Protein AF-A0A3M8EK08-F1 (afdb_monomer_lite)

pLDDT: mean 81.09, std 12.99, range [33.03, 94.75]

Radius of gyration: 12.49 Å; chains: 1; bounding box: 32×17×33 Å

Foldseek 3Di:
DPPVVVVVVVVVVVVVPDPPPKAWPDKDWDDDDQKIKMWTWIDDPNDIDIDMDIDRRDDD

Sequence (60 aa):
MKEKERQDRFFDRAQATLPRGAVLISACGVFNRGNSRASFTYRHCGRVFTTTLQTEGGAV

Structure (mmCIF, N/CA/C/O backbone):
data_AF-A0A3M8EK08-F1
#
_entry.id   AF-A0A3M8EK08-F1
#
loop_
_atom_site.group_PDB
_atom_site.id
_atom_site.type_symbol
_atom_site.label_atom_id
_atom_site.label_alt_id
_atom_site.label_comp_id
_atom_site.label_asym_id
_atom_site.label_entity_id
_atom_site.label_seq_id
_atom_site.pdbx_PDB_ins_code
_atom_site.Cartn_x
_atom_site.Cartn_y
_atom_site.Cartn_z
_atom_site.occupancy
_atom_site.B_iso_or_equiv
_atom_site.auth_seq_id
_atom_site.auth_comp_id
_atom_site.auth_asym_id
_atom_site.auth_atom_id
_atom_site.pdbx_PDB_model_num
ATOM 1 N N . MET A 1 1 ? 19.379 0.868 -11.683 1.00 59.62 1 MET A N 1
ATOM 2 C CA . MET A 1 1 ? 18.438 0.648 -10.564 1.00 59.62 1 MET A CA 1
ATOM 3 C C . MET A 1 1 ? 17.908 -0.766 -10.693 1.00 59.62 1 MET A C 1
ATOM 5 O O . MET A 1 1 ? 17.444 -1.113 -11.775 1.00 59.62 1 MET A O 1
ATOM 9 N N . LYS A 1 2 ? 18.069 -1.600 -9.663 1.00 77.25 2 LYS A N 1
ATOM 10 C CA . LYS A 1 2 ? 17.560 -2.978 -9.679 1.00 77.25 2 LYS A CA 1
ATOM 11 C C . LYS A 1 2 ? 16.032 -2.934 -9.571 1.00 77.25 2 LYS A C 1
ATOM 13 O O . LYS A 1 2 ? 15.493 -2.058 -8.904 1.00 77.25 2 LYS A O 1
ATOM 18 N N . GLU A 1 3 ? 15.331 -3.855 -10.227 1.00 71.19 3 GLU A N 1
ATOM 19 C CA . GLU A 1 3 ? 13.859 -3.864 -10.299 1.00 71.19 3 GLU A CA 1
ATOM 20 C C . GLU A 1 3 ? 13.190 -3.778 -8.917 1.00 71.19 3 GLU A C 1
ATOM 22 O O . GLU A 1 3 ? 12.243 -3.016 -8.737 1.00 71.19 3 GLU A O 1
ATOM 27 N N . LYS A 1 4 ? 13.774 -4.451 -7.920 1.00 77.12 4 LYS A N 1
ATOM 28 C CA . LYS A 1 4 ? 13.357 -4.400 -6.514 1.00 77.12 4 LYS A CA 1
ATOM 29 C C . LYS A 1 4 ? 13.324 -2.978 -5.939 1.00 77.12 4 LYS A C 1
ATOM 31 O O . LYS A 1 4 ? 12.318 -2.578 -5.373 1.00 77.12 4 LYS A O 1
ATOM 36 N N . GLU A 1 5 ? 14.362 -2.173 -6.169 1.00 81.56 5 GLU A N 1
ATOM 37 C CA . GLU A 1 5 ? 14.417 -0.791 -5.661 1.00 81.56 5 GLU A CA 1
ATOM 38 C C . GLU A 1 5 ? 13.317 0.094 -6.266 1.00 81.56 5 GLU A C 1
ATOM 40 O O . GLU A 1 5 ? 12.841 1.036 -5.633 1.00 81.56 5 GLU A O 1
ATOM 45 N N . ARG A 1 6 ? 12.909 -0.191 -7.510 1.00 76.31 6 ARG A N 1
ATOM 46 C CA . ARG A 1 6 ? 11.812 0.522 -8.173 1.00 76.31 6 ARG A CA 1
ATOM 47 C C . ARG A 1 6 ? 10.461 0.146 -7.565 1.00 76.31 6 ARG A C 1
ATOM 49 O O . ARG A 1 6 ? 9.611 1.024 -7.429 1.00 76.31 6 ARG A O 1
ATOM 56 N N . GLN A 1 7 ? 10.271 -1.126 -7.217 1.00 78.75 7 GLN A N 1
ATOM 57 C CA . GLN A 1 7 ? 9.062 -1.603 -6.543 1.00 78.75 7 GLN A CA 1
ATOM 58 C C . GLN A 1 7 ? 8.963 -1.020 -5.130 1.00 78.75 7 GLN A C 1
ATOM 60 O O . GLN A 1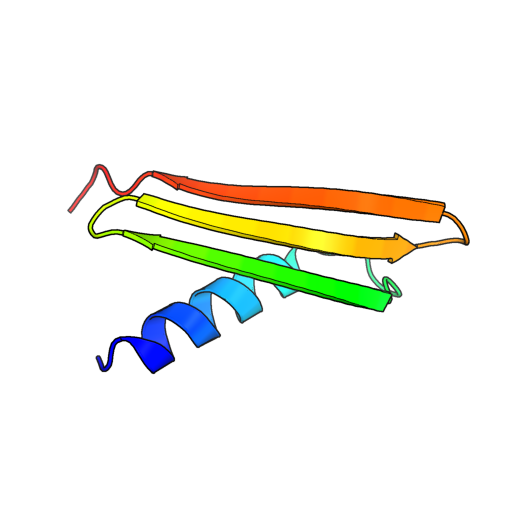 7 ? 7.939 -0.424 -4.805 1.00 78.75 7 GLN A O 1
ATOM 65 N N . ASP A 1 8 ? 10.044 -1.085 -4.347 1.00 83.50 8 ASP A N 1
ATOM 66 C CA . ASP A 1 8 ? 10.098 -0.551 -2.979 1.00 83.50 8 ASP A CA 1
ATOM 67 C C . ASP A 1 8 ? 9.727 0.942 -2.960 1.00 83.50 8 ASP A C 1
ATOM 69 O O . ASP A 1 8 ? 8.797 1.351 -2.269 1.00 83.50 8 ASP A O 1
ATOM 73 N N . ARG A 1 9 ? 10.334 1.753 -3.841 1.00 81.56 9 ARG A N 1
ATOM 74 C CA . ARG A 1 9 ? 9.996 3.185 -3.965 1.00 81.56 9 ARG A CA 1
ATOM 75 C C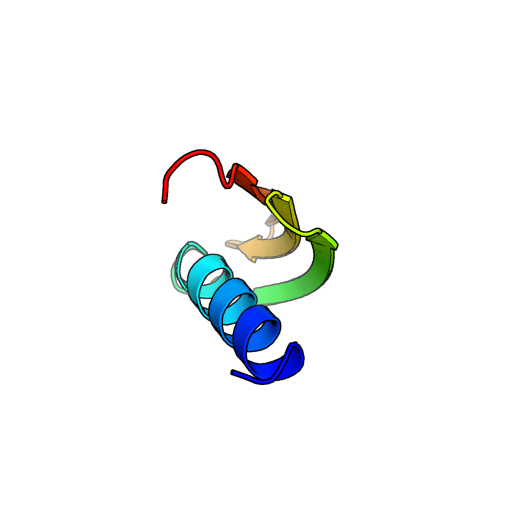 . ARG A 1 9 ? 8.544 3.444 -4.362 1.00 81.56 9 ARG A C 1
ATOM 77 O O . ARG A 1 9 ? 7.992 4.491 -4.023 1.00 81.56 9 ARG A O 1
ATOM 84 N N . PHE A 1 10 ? 7.944 2.558 -5.150 1.00 81.81 10 PHE A N 1
ATOM 85 C CA . PHE A 1 10 ? 6.553 2.704 -5.564 1.00 81.81 10 PHE A CA 1
ATOM 86 C C . PHE A 1 10 ? 5.602 2.419 -4.404 1.00 81.81 10 PHE A C 1
ATOM 88 O O . PHE A 1 10 ? 4.675 3.196 -4.173 1.00 81.81 10 PHE A O 1
ATOM 95 N N . PHE A 1 11 ? 5.862 1.348 -3.653 1.00 82.56 11 PHE A N 1
ATOM 96 C CA . PHE A 1 11 ? 5.105 1.027 -2.450 1.00 82.56 11 PHE A CA 1
ATOM 97 C C . PHE A 1 11 ? 5.271 2.099 -1.371 1.00 82.56 11 PHE A C 1
ATOM 99 O O . PHE A 1 11 ? 4.262 2.499 -0.801 1.00 82.56 11 PHE A O 1
ATOM 106 N N . ASP A 1 12 ? 6.472 2.652 -1.174 1.00 84.69 12 ASP A N 1
ATOM 107 C CA . ASP A 1 12 ? 6.708 3.772 -0.249 1.00 84.69 12 ASP A CA 1
ATOM 108 C C . ASP A 1 12 ? 5.854 4.994 -0.609 1.00 84.69 12 ASP A C 1
ATOM 110 O O . ASP A 1 12 ? 5.162 5.569 0.235 1.00 84.69 12 ASP A O 1
ATOM 114 N N . ARG A 1 13 ? 5.858 5.386 -1.890 1.00 81.06 13 ARG A N 1
ATOM 115 C CA . ARG A 1 13 ? 5.048 6.516 -2.371 1.00 81.06 13 ARG A CA 1
ATOM 116 C C . ARG A 1 13 ? 3.565 6.266 -2.180 1.00 81.06 13 ARG A C 1
ATOM 118 O O . ARG A 1 13 ? 2.836 7.170 -1.789 1.00 81.06 13 ARG A O 1
ATOM 125 N N . ALA A 1 14 ? 3.115 5.056 -2.468 1.00 78.81 14 ALA A N 1
ATOM 126 C CA . ALA A 1 14 ? 1.715 4.728 -2.336 1.00 78.81 14 ALA A CA 1
ATOM 127 C C . ALA A 1 14 ? 1.286 4.624 -0.864 1.00 78.81 14 ALA A C 1
ATOM 129 O O . ALA A 1 14 ? 0.219 5.118 -0.509 1.00 78.81 14 ALA A O 1
ATOM 130 N N . GLN A 1 15 ? 2.135 4.103 0.024 1.00 80.12 15 GLN A N 1
ATOM 131 C CA . GLN A 1 15 ? 1.894 4.121 1.466 1.00 80.12 15 GLN A CA 1
ATOM 132 C C . GLN A 1 15 ? 1.816 5.555 2.007 1.00 80.12 15 GLN A C 1
ATOM 134 O O . GLN A 1 15 ? 0.977 5.838 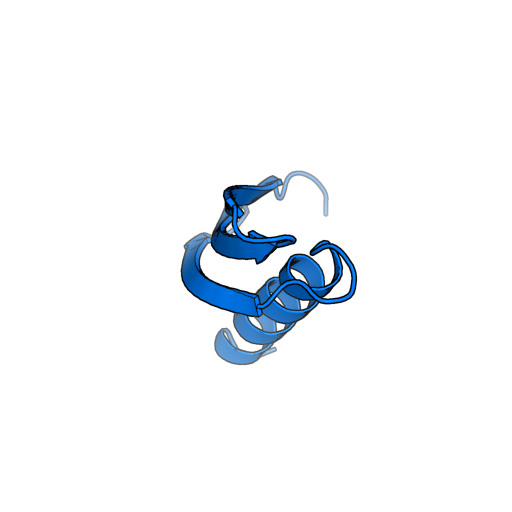2.860 1.00 80.12 15 GLN A O 1
ATOM 139 N N . ALA A 1 16 ? 2.613 6.482 1.468 1.00 83.88 16 ALA A N 1
ATOM 140 C CA . ALA A 1 16 ? 2.549 7.896 1.833 1.00 83.88 16 ALA A CA 1
ATOM 141 C C . ALA A 1 16 ? 1.213 8.574 1.464 1.00 83.88 16 ALA A C 1
ATOM 143 O O . ALA A 1 16 ? 0.894 9.622 2.022 1.00 83.88 16 ALA A O 1
ATOM 144 N N . THR A 1 17 ? 0.415 7.988 0.562 1.00 82.25 17 THR A N 1
ATOM 145 C CA . THR A 1 17 ? -0.937 8.490 0.244 1.00 82.25 17 THR A CA 1
ATOM 146 C C . THR A 1 17 ? -2.009 8.035 1.234 1.00 82.25 17 THR A C 1
ATOM 148 O O . THR A 1 17 ? -3.141 8.515 1.175 1.00 82.25 17 THR A O 1
ATOM 151 N N . LEU A 1 18 ? -1.681 7.122 2.156 1.00 87.38 18 LEU A N 1
ATOM 152 C CA . LEU A 1 18 ? -2.631 6.655 3.157 1.00 87.38 18 LEU A CA 1
ATOM 153 C C . LEU A 1 18 ? -2.904 7.742 4.211 1.00 87.38 18 LEU A C 1
ATOM 155 O O . LEU A 1 18 ? -1.993 8.481 4.596 1.00 87.38 18 LEU A O 1
ATOM 159 N N . PRO A 1 19 ? -4.140 7.828 4.736 1.00 88.56 19 PRO A N 1
ATOM 160 C CA . PRO A 1 19 ? -4.451 8.724 5.842 1.00 88.56 19 PRO A CA 1
ATOM 161 C C . PRO A 1 19 ? -3.540 8.474 7.050 1.00 88.56 19 PRO A C 1
ATOM 163 O O . PRO A 1 19 ? -3.175 7.334 7.348 1.00 88.56 19 PRO A O 1
ATOM 166 N N . ARG A 1 20 ? -3.211 9.529 7.802 1.00 88.69 20 ARG A N 1
ATOM 167 C CA . ARG A 1 20 ? -2.462 9.376 9.058 1.00 88.69 20 ARG A CA 1
ATOM 168 C C . ARG A 1 20 ? -3.237 8.480 10.027 1.00 88.69 20 ARG A C 1
ATOM 170 O O . ARG A 1 20 ? -4.430 8.668 10.226 1.00 88.69 20 ARG A O 1
ATOM 177 N N . GLY A 1 21 ? -2.546 7.514 10.633 1.00 89.25 21 GLY A N 1
ATOM 178 C CA . GLY A 1 21 ? -3.168 6.523 11.517 1.00 89.25 21 GLY A CA 1
ATOM 179 C C . GLY A 1 21 ? -3.883 5.382 10.784 1.00 89.25 21 GLY A C 1
ATOM 180 O O . GLY A 1 21 ? -4.514 4.548 11.432 1.00 89.25 21 GLY A O 1
ATOM 181 N N . ALA A 1 22 ? -3.790 5.312 9.452 1.00 91.75 22 ALA A N 1
ATOM 182 C CA . ALA A 1 22 ? -4.196 4.126 8.715 1.00 91.75 22 ALA A CA 1
ATOM 183 C C . ALA A 1 22 ? -3.241 2.958 8.999 1.00 91.75 22 ALA A C 1
ATOM 185 O O . ALA A 1 22 ? -2.020 3.117 9.015 1.00 91.75 22 ALA A O 1
ATOM 186 N N . VAL A 1 23 ? -3.806 1.766 9.175 1.00 91.50 23 VAL A N 1
ATOM 187 C CA . VAL A 1 23 ? -3.053 0.517 9.312 1.00 91.50 23 VAL A CA 1
ATOM 188 C C . VAL A 1 23 ? -3.142 -0.236 7.995 1.00 91.50 23 VAL A C 1
ATOM 190 O O . VAL A 1 23 ? -4.238 -0.612 7.571 1.00 91.50 23 VAL A O 1
ATOM 193 N N . LEU A 1 24 ? -2.000 -0.451 7.343 1.00 89.69 24 LEU A N 1
ATOM 194 C CA . LEU A 1 24 ? -1.928 -1.263 6.132 1.00 89.69 24 LEU A CA 1
ATOM 195 C C . LEU A 1 24 ? -2.209 -2.730 6.486 1.00 89.69 24 LEU A C 1
ATOM 197 O O . LEU A 1 24 ? -1.565 -3.291 7.367 1.00 89.69 24 LEU A O 1
ATOM 201 N N . ILE A 1 25 ? -3.179 -3.335 5.804 1.00 92.44 25 ILE A N 1
ATOM 202 C CA . ILE A 1 25 ? -3.529 -4.753 5.955 1.00 92.44 25 ILE A CA 1
ATOM 203 C C . ILE A 1 25 ? -2.793 -5.572 4.897 1.00 92.44 25 ILE A C 1
ATOM 205 O O . ILE A 1 25 ? -2.174 -6.585 5.208 1.00 92.44 25 ILE A O 1
ATOM 209 N N . SER A 1 26 ? -2.873 -5.142 3.639 1.00 89.75 26 SER A N 1
ATOM 210 C CA . SER A 1 26 ? -2.228 -5.820 2.519 1.00 89.75 26 SER A CA 1
ATOM 211 C C . SER A 1 26 ? -1.890 -4.839 1.405 1.00 89.75 26 SER A C 1
ATOM 213 O O . SER A 1 26 ? -2.584 -3.841 1.198 1.00 89.75 26 SER A O 1
ATOM 215 N N . ALA A 1 27 ? -0.821 -5.140 0.676 1.00 86.75 27 ALA A N 1
ATOM 216 C CA . ALA A 1 27 ? -0.443 -4.447 -0.543 1.00 86.75 27 ALA A CA 1
ATOM 217 C C . ALA A 1 27 ? -0.107 -5.486 -1.615 1.00 86.75 27 ALA A C 1
ATOM 219 O O . ALA A 1 27 ? 0.573 -6.471 -1.338 1.00 86.75 27 ALA A O 1
ATOM 220 N N . CYS A 1 28 ? -0.594 -5.274 -2.833 1.00 85.44 28 CYS A N 1
ATOM 221 C CA . CYS A 1 28 ? -0.283 -6.108 -3.988 1.00 85.44 28 CYS A CA 1
ATOM 222 C C . CYS A 1 28 ? 0.051 -5.204 -5.170 1.00 85.44 28 CYS A C 1
ATOM 224 O O . CYS A 1 28 ? -0.670 -4.242 -5.424 1.00 85.44 28 CYS A O 1
ATOM 226 N N . GLY A 1 29 ? 1.142 -5.490 -5.877 1.00 85.88 29 GLY A N 1
ATOM 227 C CA . GLY A 1 29 ? 1.629 -4.664 -6.977 1.00 85.88 29 GLY A CA 1
ATOM 228 C C . GLY A 1 29 ? 1.923 -5.483 -8.223 1.00 85.88 29 GLY A C 1
ATOM 229 O O . GLY A 1 29 ? 2.453 -6.586 -8.142 1.00 85.88 29 GLY A O 1
ATOM 230 N N . VAL A 1 30 ? 1.591 -4.917 -9.378 1.00 84.12 30 VAL A N 1
ATOM 231 C CA . VAL A 1 30 ? 1.941 -5.421 -10.704 1.00 84.12 30 VAL A CA 1
ATOM 232 C C . VAL A 1 30 ? 2.769 -4.343 -11.394 1.00 84.12 30 VAL A C 1
ATOM 234 O O . VAL A 1 30 ? 2.303 -3.221 -11.603 1.00 84.12 30 VAL A O 1
ATOM 237 N N . PHE A 1 31 ? 4.010 -4.679 -11.735 1.00 82.19 31 PHE A N 1
ATOM 238 C CA . PHE A 1 31 ? 4.999 -3.734 -12.244 1.00 82.19 31 PHE A CA 1
ATOM 239 C C . PHE A 1 31 ? 5.372 -4.081 -13.677 1.00 82.19 31 PHE A C 1
ATOM 241 O O . PHE A 1 31 ? 6.229 -4.923 -13.917 1.00 82.19 31 PHE A O 1
ATOM 248 N N . ASN A 1 32 ? 4.745 -3.407 -14.637 1.00 78.69 32 ASN A N 1
ATOM 249 C CA . ASN A 1 32 ? 5.087 -3.536 -16.046 1.00 78.69 32 ASN A CA 1
ATOM 250 C C . ASN A 1 32 ? 5.947 -2.353 -16.513 1.00 78.69 32 ASN A C 1
ATOM 252 O O . ASN A 1 32 ? 5.977 -1.258 -15.932 1.00 78.69 32 ASN A O 1
ATOM 256 N N . ARG A 1 33 ? 6.683 -2.565 -17.605 1.00 68.69 33 ARG A N 1
ATOM 257 C CA . ARG A 1 33 ? 7.432 -1.498 -18.276 1.00 68.69 33 ARG A CA 1
ATOM 258 C C . ARG A 1 33 ? 6.422 -0.489 -18.840 1.00 68.69 33 ARG A C 1
ATOM 260 O O . ARG A 1 33 ? 5.658 -0.829 -19.731 1.00 68.69 33 ARG A O 1
ATOM 267 N N . GLY A 1 34 ? 6.383 0.719 -18.274 1.00 71.88 34 GLY A N 1
ATOM 268 C CA . GLY A 1 34 ? 5.428 1.770 -18.658 1.00 71.88 34 GLY A CA 1
ATOM 269 C C . GLY A 1 34 ? 4.066 1.726 -17.952 1.00 71.88 34 GLY A C 1
ATOM 270 O O . GLY A 1 34 ? 3.278 2.642 -18.128 1.00 71.88 34 GLY A O 1
ATOM 271 N N . ASN A 1 35 ? 3.772 0.731 -17.112 1.00 79.31 35 A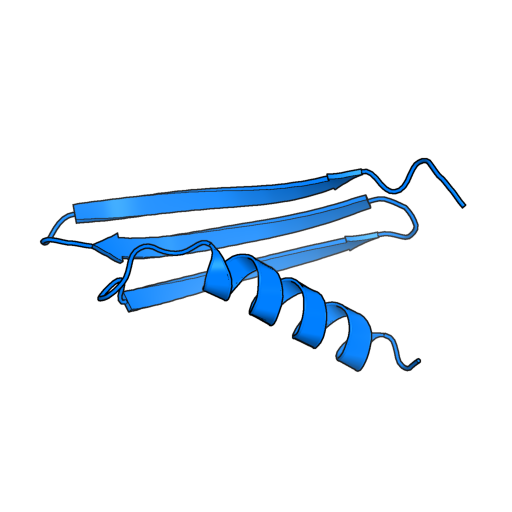SN A N 1
ATOM 272 C CA . ASN A 1 35 ? 2.558 0.749 -16.293 1.00 79.31 35 ASN A CA 1
ATOM 273 C C . ASN A 1 35 ? 2.801 0.018 -14.974 1.00 79.31 35 ASN A C 1
ATOM 275 O O . ASN A 1 35 ? 3.016 -1.193 -14.960 1.00 79.31 35 ASN A O 1
ATOM 279 N N . SER A 1 36 ? 2.764 0.754 -13.869 1.00 82.12 36 SER A N 1
ATOM 280 C CA . SER A 1 36 ? 2.828 0.163 -12.534 1.00 82.12 36 SER A CA 1
ATOM 281 C C . SER A 1 36 ? 1.502 0.385 -11.833 1.00 82.12 36 SER A C 1
ATOM 283 O O . SER A 1 36 ? 1.029 1.518 -11.749 1.00 82.12 36 SER A O 1
ATOM 285 N N . ARG A 1 37 ? 0.928 -0.686 -11.290 1.00 84.38 37 ARG A N 1
ATOM 286 C CA . ARG A 1 37 ? -0.290 -0.635 -10.486 1.00 84.38 37 ARG A CA 1
ATOM 287 C C . ARG A 1 37 ? -0.033 -1.279 -9.136 1.00 84.38 37 ARG A C 1
ATOM 289 O O . ARG A 1 37 ? 0.510 -2.375 -9.090 1.00 84.38 37 ARG A O 1
ATOM 296 N N . ALA A 1 38 ? -0.468 -0.656 -8.049 1.00 85.44 38 ALA A N 1
ATOM 297 C CA . ALA A 1 38 ? -0.560 -1.319 -6.755 1.00 85.44 38 ALA A CA 1
ATOM 298 C C . ALA A 1 38 ? -1.902 -1.056 -6.094 1.00 85.44 38 ALA A C 1
ATOM 300 O O . ALA A 1 38 ? -2.423 0.053 -6.136 1.00 85.44 38 ALA A O 1
ATOM 301 N N . SER A 1 39 ? -2.439 -2.093 -5.472 1.00 87.94 39 SER A N 1
ATOM 302 C CA . SER A 1 39 ? -3.656 -2.057 -4.680 1.00 87.94 39 SER A CA 1
ATOM 303 C C . SER A 1 39 ? -3.306 -2.230 -3.206 1.00 87.94 39 SER A C 1
ATOM 305 O O . SER A 1 39 ? -2.529 -3.113 -2.841 1.00 87.94 39 SER A O 1
ATOM 307 N N . PHE A 1 40 ? -3.896 -1.388 -2.366 1.00 88.75 40 PHE A N 1
ATOM 308 C CA . PHE A 1 40 ? -3.668 -1.321 -0.928 1.00 88.75 40 PHE A CA 1
ATOM 309 C C . PHE A 1 40 ? -4.990 -1.507 -0.215 1.00 88.75 40 PHE A C 1
ATOM 311 O O . PHE A 1 40 ? -5.949 -0.786 -0.488 1.00 88.75 40 PHE A O 1
ATOM 318 N N . THR A 1 41 ? -5.010 -2.427 0.738 1.00 91.44 41 THR A N 1
AT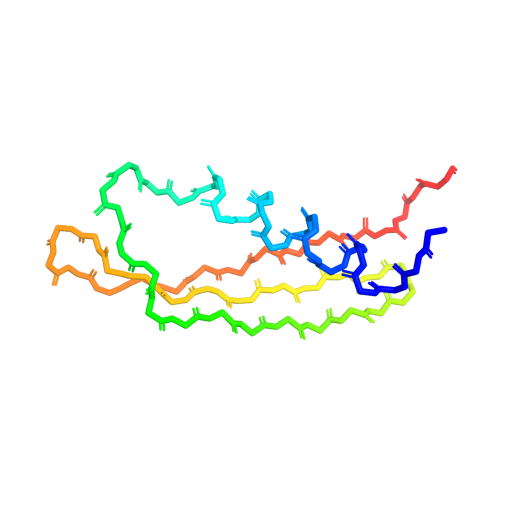OM 319 C CA . THR A 1 41 ? -6.106 -2.561 1.689 1.00 91.44 41 THR A CA 1
ATOM 320 C C . THR A 1 41 ? -5.633 -2.014 3.021 1.00 91.44 41 THR A C 1
ATOM 322 O O . THR A 1 41 ? -4.609 -2.456 3.543 1.00 91.44 41 THR A O 1
ATOM 325 N N . TYR A 1 42 ? -6.361 -1.060 3.587 1.00 92.62 42 TYR A N 1
ATOM 326 C CA . TYR A 1 42 ? -6.003 -0.451 4.863 1.00 92.62 42 TYR A CA 1
ATOM 327 C C . TYR A 1 42 ? -7.223 -0.250 5.751 1.00 92.62 42 TYR A C 1
ATOM 329 O O . TYR A 1 42 ? -8.350 -0.105 5.278 1.00 92.62 42 TYR A O 1
ATOM 337 N N . ARG A 1 43 ? -6.998 -0.235 7.065 1.00 94.50 43 ARG A N 1
ATOM 338 C CA . ARG A 1 43 ? -8.009 0.125 8.057 1.00 94.50 43 ARG A CA 1
ATOM 339 C C . ARG A 1 43 ? -7.787 1.553 8.524 1.00 94.50 43 ARG A C 1
ATOM 341 O O . ARG A 1 43 ? -6.672 1.908 8.890 1.00 94.50 43 ARG A O 1
ATOM 348 N N . HIS A 1 44 ? -8.846 2.347 8.567 1.00 92.88 44 HIS A N 1
ATOM 349 C CA . HIS A 1 44 ? -8.822 3.698 9.117 1.00 92.88 44 HIS A CA 1
ATOM 350 C C . HIS A 1 44 ? -10.147 3.982 9.836 1.00 92.88 44 HIS A C 1
ATOM 352 O O . HIS A 1 44 ? -11.219 3.722 9.289 1.00 92.88 44 HIS A O 1
ATOM 358 N N . CYS A 1 45 ? -10.084 4.455 11.086 1.00 92.62 45 CYS A N 1
ATOM 359 C CA . CYS A 1 45 ? -11.259 4.712 11.937 1.00 92.62 45 CYS A CA 1
ATOM 360 C C . CYS A 1 45 ? -12.254 3.531 12.009 1.00 92.62 45 CYS A C 1
ATOM 362 O O . CYS A 1 45 ? -13.464 3.715 11.901 1.00 92.62 45 CYS A O 1
ATOM 364 N N . GLY A 1 46 ? -11.744 2.299 12.122 1.00 92.69 46 GLY A N 1
ATOM 365 C CA . GLY A 1 46 ? -12.569 1.085 12.199 1.00 92.69 46 GLY A CA 1
ATOM 366 C C . GLY A 1 46 ? -13.174 0.612 10.870 1.00 92.69 46 GLY A C 1
ATOM 367 O O . GLY A 1 46 ? -13.798 -0.444 10.840 1.00 92.69 46 GLY A O 1
ATOM 368 N N . ARG A 1 47 ? -12.960 1.333 9.763 1.00 94.75 47 ARG A N 1
ATOM 369 C CA . ARG A 1 47 ? -13.424 0.951 8.420 1.00 94.75 47 ARG A CA 1
ATOM 370 C C . ARG A 1 47 ? -12.279 0.433 7.565 1.00 94.75 47 ARG A C 1
ATOM 372 O O . ARG A 1 47 ? -11.139 0.855 7.742 1.00 94.75 47 ARG A O 1
ATOM 379 N N . VAL A 1 48 ? -12.590 -0.473 6.642 1.00 94.25 48 VAL A N 1
ATOM 380 C CA . VAL A 1 48 ? -11.632 -1.015 5.671 1.00 94.25 48 VAL A CA 1
ATOM 381 C C . VAL A 1 48 ? -11.820 -0.308 4.337 1.00 94.25 48 VAL A C 1
ATOM 383 O O . VAL A 1 48 ? -12.939 -0.177 3.849 1.00 94.25 48 VAL A O 1
ATOM 386 N N . PHE A 1 49 ? -10.711 0.132 3.759 1.00 92.50 49 PHE A N 1
ATOM 387 C CA . PHE A 1 49 ? -10.644 0.810 2.477 1.00 92.50 49 PHE A CA 1
ATOM 388 C C . PHE A 1 49 ? -9.733 0.027 1.545 1.00 92.50 49 PHE A C 1
ATOM 390 O O . PHE A 1 49 ? -8.736 -0.550 1.979 1.00 92.50 49 PHE A O 1
ATOM 397 N N . THR A 1 50 ? -10.074 0.035 0.260 1.00 90.50 50 THR A N 1
ATOM 398 C CA . THR A 1 50 ? -9.211 -0.476 -0.803 1.00 90.50 50 THR A CA 1
ATOM 399 C C . THR A 1 50 ? -8.937 0.663 -1.768 1.00 90.50 50 THR A C 1
ATOM 401 O O . THR A 1 50 ? -9.873 1.254 -2.299 1.00 90.50 50 THR A O 1
ATOM 404 N N . THR A 1 51 ? -7.667 0.988 -1.980 1.00 87.00 51 THR A N 1
ATOM 405 C CA . THR A 1 51 ? -7.244 2.002 -2.950 1.00 87.00 51 THR A CA 1
ATOM 406 C C . THR A 1 51 ? -6.290 1.385 -3.957 1.00 87.00 51 THR A C 1
ATOM 408 O O . THR A 1 51 ? -5.569 0.443 -3.634 1.00 87.00 51 THR A O 1
ATOM 411 N N . THR A 1 52 ? -6.299 1.883 -5.188 1.00 85.25 52 THR A N 1
ATOM 412 C CA . THR A 1 52 ? -5.373 1.447 -6.232 1.00 85.25 52 THR A CA 1
ATOM 413 C C . THR A 1 52 ? -4.635 2.655 -6.775 1.00 85.25 52 THR A C 1
ATOM 415 O O . THR A 1 52 ? -5.253 3.586 -7.281 1.00 85.25 52 THR A O 1
ATOM 418 N N . LEU A 1 53 ? -3.311 2.623 -6.676 1.00 80.69 53 LEU A N 1
ATOM 419 C CA . LEU A 1 53 ? -2.428 3.594 -7.293 1.00 80.69 53 LEU A CA 1
ATOM 420 C C . LEU A 1 53 ? -1.953 3.027 -8.629 1.00 80.69 53 LEU A C 1
ATOM 422 O O . LEU A 1 53 ? 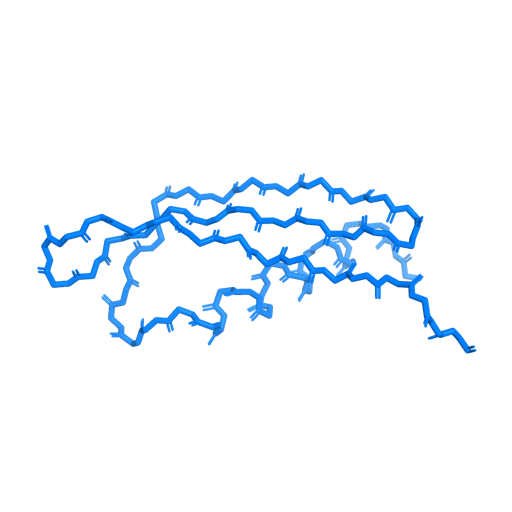-1.346 1.956 -8.671 1.00 80.69 53 LEU A O 1
ATOM 426 N N . GLN A 1 54 ? -2.224 3.738 -9.715 1.00 81.25 54 GLN A N 1
ATOM 427 C CA . GLN A 1 54 ? -1.724 3.407 -11.042 1.00 81.25 54 GLN A CA 1
ATOM 428 C C . GLN A 1 54 ? -0.871 4.569 -11.534 1.00 81.25 54 GLN A C 1
ATOM 430 O O . GLN A 1 54 ? -1.317 5.712 -11.542 1.00 81.25 54 GLN A O 1
ATOM 435 N N . THR A 1 55 ? 0.363 4.282 -11.934 1.00 70.25 55 THR A N 1
ATOM 436 C CA . THR A 1 55 ? 1.181 5.228 -12.690 1.00 70.25 55 THR A CA 1
ATOM 437 C C . THR A 1 55 ? 1.238 4.759 -14.128 1.00 70.25 55 THR A C 1
ATOM 439 O O . THR A 1 55 ? 1.858 3.733 -14.427 1.00 70.25 55 THR A O 1
ATOM 442 N N . GLU A 1 56 ? 0.606 5.527 -15.005 1.00 61.44 56 GLU A N 1
ATOM 443 C CA . GLU A 1 56 ? 0.762 5.398 -16.445 1.00 61.44 56 GLU A CA 1
ATOM 444 C C . GLU A 1 56 ? 2.095 6.046 -16.830 1.00 61.44 56 GLU A C 1
ATOM 446 O O . GLU A 1 56 ? 2.310 7.246 -16.685 1.00 61.44 56 GLU A O 1
ATOM 451 N N . GLY A 1 57 ? 3.047 5.218 -17.240 1.00 52.59 57 GLY A N 1
ATOM 452 C CA . GLY A 1 57 ? 4.332 5.643 -17.770 1.00 52.59 57 GLY A CA 1
ATOM 453 C C . GLY A 1 57 ? 4.198 5.962 -19.250 1.00 52.59 57 GLY A C 1
ATOM 454 O O . GLY A 1 57 ? 4.575 5.148 -20.087 1.00 52.59 57 GLY A O 1
ATOM 455 N N . GLY A 1 58 ? 3.686 7.152 -19.547 1.00 42.12 58 GLY A N 1
ATOM 456 C CA . GLY A 1 58 ? 3.751 7.781 -20.859 1.00 42.12 58 GLY A CA 1
ATOM 457 C C . GLY A 1 58 ? 4.319 9.194 -20.751 1.00 42.12 58 GLY A C 1
ATOM 458 O O . GLY A 1 58 ? 3.570 10.142 -20.923 1.00 42.12 58 GLY A O 1
ATOM 459 N N . ALA A 1 59 ? 5.604 9.321 -20.403 1.00 33.03 59 ALA A N 1
ATOM 460 C CA . ALA A 1 59 ? 6.488 10.444 -20.758 1.00 33.03 59 ALA A CA 1
ATOM 461 C C . ALA A 1 59 ? 7.884 10.186 -20.161 1.00 33.03 59 ALA A C 1
ATOM 463 O O . ALA A 1 59 ? 8.096 10.327 -18.954 1.00 33.03 59 ALA A O 1
ATOM 464 N N . VAL A 1 60 ? 8.809 9.749 -21.016 1.00 40.19 60 VAL A N 1
ATOM 465 C CA . VAL A 1 60 ? 10.222 10.153 -20.932 1.00 40.19 60 VAL A CA 1
ATOM 466 C C . VAL A 1 60 ? 10.357 11.437 -21.728 1.00 40.19 60 VAL A C 1
ATOM 468 O O . VAL A 1 60 ? 9.680 11.511 -22.779 1.00 40.19 60 VAL A O 1
#

Secondary structure (DSSP, 8-state):
--HHHHHHHHHHHHHTTSPTTPEEEEEEEEEETTEEEEEEEEEETTEEEEEEEEEE----